Protein AF-A0AAN8FI89-F1 (afdb_monomer_lite)

Secondary structure (DSSP, 8-state):
--IIIIITEEEE-SSSS---S----SSPP-EEE--HHHHH-HHHHHHHHTS--EEEE--HHHHTTS---SSS--SEEEEESSHHHHHHHHHHHHHTS--S-EEEEETTTTEEEEE-SHHHHHHHHHHHHHHHHHHHHHHHHH-

Sequence (143 aa):
LYFFSIEFGLCYDGPGEPVVNGTTSNHPIKYKVYGAGLLSSAGELQHAVEDSPTILHFDPDRVVQQECLITTFQNAYFYTRNFEEAQQKLRMFTSNMNRPFIVRYNPYTESIEVLNNKRSLMLTVNSLRSDINLLTSSLHYIL

InterPro domains:
  IPR001273 Aromatic amino acid hydroxylase [PTHR11473] (1-141)
  IPR019774 Aromatic amino acid hydroxylase, C-terminal [PF00351] (1-139)
  IPR019774 Aromatic amino acid hydroxylase, C-terminal [PS51410] (1-143)
  IPR036329 Aromatic amino acid monoxygenase, C-terminal domain superfamily [SSF56534] (1-140)
  IPR036951 Aromatic amino acid hydroxylase superfamily [G3DSA:1.10.800.10] (1-143)

Radius of gyration: 20.75 Å; chains: 1; bounding box: 59×27×58 Å

Foldseek 3Di:
DCCQPQAFAKAAPDPDDPPDDDDDDPDQRRIDDRHNNLVVDPVLVCCSRPVPAAEEADAPVVVVVADDDDPDHGRYHHYDNDVVRVVVNVVVVCVPDPDQWDWDQDPVVRDIDTPNDPVSVVVVVVVVVVVVVVVVVVVVVVD

pLDDT: mean 88.69, std 12.49, range [41.72, 97.69]

Structure (mmCIF, N/CA/C/O backbone):
data_AF-A0AAN8FI89-F1
#
_entry.id   AF-A0AAN8FI89-F1
#
loop_
_atom_site.group_PDB
_atom_site.id
_atom_site.type_symbol
_atom_site.label_atom_id
_atom_site.label_alt_id
_atom_site.label_comp_id
_atom_site.label_asym_id
_atom_site.label_entity_id
_atom_site.label_seq_id
_atom_site.pdbx_PDB_ins_code
_atom_site.Cartn_x
_atom_site.Cartn_y
_atom_site.Cartn_z
_atom_site.occupancy
_atom_site.B_iso_or_equiv
_atom_site.auth_seq_id
_atom_site.auth_comp_id
_atom_site.auth_asym_id
_atom_site.auth_atom_id
_atom_site.pdbx_PDB_model_num
ATOM 1 N N . LEU A 1 1 ? -7.839 -5.610 0.579 1.00 93.06 1 LEU A N 1
ATOM 2 C CA . LEU A 1 1 ? -6.443 -5.141 0.787 1.00 93.06 1 LEU A CA 1
ATOM 3 C C . LEU A 1 1 ? -6.376 -3.643 0.992 1.00 93.06 1 LEU A C 1
ATOM 5 O O . LEU A 1 1 ? -6.188 -3.264 2.130 1.00 93.06 1 LEU A O 1
ATOM 9 N N . TYR A 1 2 ? -6.590 -2.820 -0.044 1.00 96.75 2 TYR A N 1
ATOM 10 C CA . TYR A 1 2 ? -6.560 -1.351 0.071 1.00 96.75 2 TYR A CA 1
ATOM 11 C C . TYR A 1 2 ? -7.407 -0.823 1.237 1.00 96.75 2 TYR A C 1
ATOM 13 O O . TYR A 1 2 ? -6.911 -0.083 2.073 1.00 96.75 2 TYR A O 1
ATOM 21 N N . PHE A 1 3 ? -8.660 -1.274 1.324 1.00 96.94 3 PHE A N 1
ATOM 22 C CA . PHE A 1 3 ? -9.610 -0.824 2.340 1.00 96.94 3 PHE A CA 1
ATOM 23 C C . PHE A 1 3 ? -9.097 -1.061 3.775 1.00 96.94 3 PHE A C 1
ATOM 25 O O . PHE A 1 3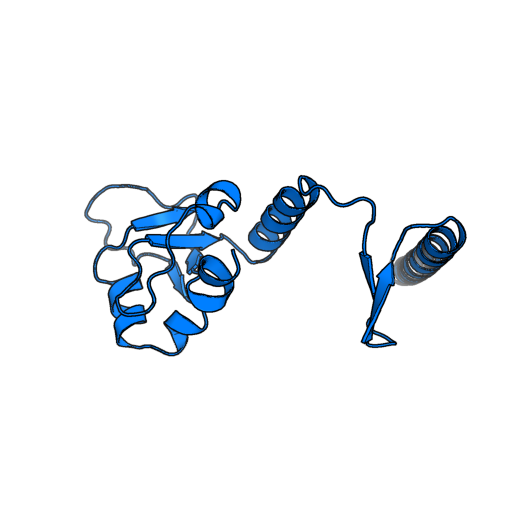 ? -8.954 -0.139 4.564 1.00 96.94 3 PHE A O 1
ATOM 32 N N . PHE A 1 4 ? -8.677 -2.281 4.097 1.00 97.00 4 PHE A N 1
ATOM 33 C CA . PHE A 1 4 ? -8.167 -2.632 5.430 1.00 97.00 4 PHE A CA 1
ATOM 34 C C . PHE A 1 4 ? -6.683 -2.303 5.668 1.00 97.00 4 PHE A C 1
ATOM 36 O O . PHE A 1 4 ? -6.112 -2.738 6.664 1.00 97.00 4 PHE A O 1
ATOM 43 N N . SER A 1 5 ? -6.046 -1.557 4.763 1.00 95.88 5 SER A N 1
ATOM 44 C CA . SER A 1 5 ? -4.725 -0.971 4.992 1.00 95.88 5 SER A CA 1
ATOM 45 C C . SER A 1 5 ? -4.778 0.547 4.850 1.00 95.88 5 SER A C 1
ATOM 47 O O . SER A 1 5 ? -4.749 1.264 5.839 1.00 95.88 5 SER A O 1
ATOM 49 N N . ILE A 1 6 ? -4.916 1.061 3.635 1.00 97.38 6 ILE A N 1
ATOM 50 C CA . ILE A 1 6 ? -4.860 2.497 3.353 1.00 97.38 6 ILE A CA 1
ATOM 51 C C . ILE A 1 6 ? -6.042 3.263 3.961 1.00 97.38 6 ILE A C 1
ATOM 53 O O . ILE A 1 6 ? -5.841 4.391 4.396 1.00 97.38 6 ILE A O 1
ATOM 57 N N . GLU A 1 7 ? -7.240 2.676 4.045 1.00 97.19 7 GLU A N 1
ATOM 58 C CA . GLU A 1 7 ? -8.417 3.365 4.610 1.00 97.19 7 GLU A CA 1
ATOM 59 C C . GLU A 1 7 ? -8.587 3.123 6.117 1.00 97.19 7 GLU A C 1
ATOM 61 O O . GLU A 1 7 ? -8.791 4.066 6.878 1.00 97.19 7 GLU A O 1
ATOM 66 N N . PHE A 1 8 ? -8.447 1.875 6.571 1.00 96.50 8 PHE A N 1
ATOM 67 C CA . PHE A 1 8 ? -8.739 1.473 7.956 1.00 96.50 8 PHE A CA 1
ATOM 68 C C . PHE A 1 8 ? -7.583 0.710 8.629 1.00 96.50 8 PHE A C 1
ATOM 70 O O . PHE A 1 8 ? -7.798 -0.137 9.495 1.00 96.50 8 PHE A O 1
ATOM 77 N N . GLY A 1 9 ? -6.341 0.963 8.214 1.00 95.94 9 GLY A N 1
ATOM 78 C CA . GLY A 1 9 ? -5.160 0.276 8.736 1.00 95.94 9 GLY A CA 1
ATOM 79 C C . GLY A 1 9 ? -4.603 0.857 10.036 1.00 95.94 9 GLY A C 1
ATOM 80 O O . GLY A 1 9 ? -4.629 2.070 10.286 1.00 95.94 9 GLY A O 1
ATOM 81 N N . LEU A 1 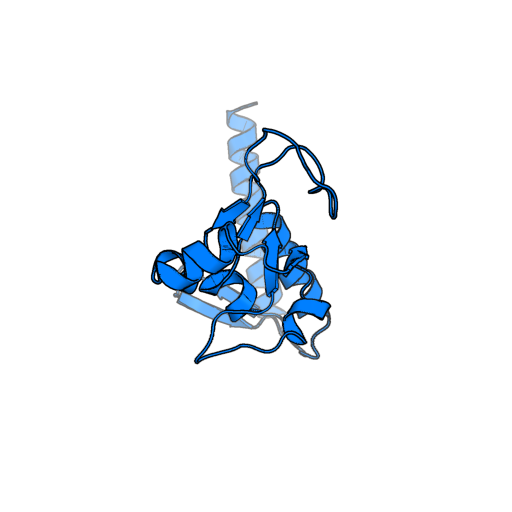10 ? -4.035 -0.046 10.838 1.00 95.00 10 LEU A N 1
ATOM 82 C CA . LEU A 1 10 ? -3.399 0.237 12.121 1.00 95.00 10 LEU A CA 1
ATOM 83 C C . LEU A 1 10 ? -1.909 -0.134 12.106 1.00 95.00 10 LEU A C 1
ATOM 85 O O . LEU A 1 10 ? -1.452 -1.032 11.402 1.00 95.00 10 LEU A O 1
ATOM 89 N N . CYS A 1 11 ? -1.137 0.538 12.941 1.00 93.38 11 CYS A N 1
ATOM 90 C CA . CYS A 1 11 ? 0.264 0.277 13.229 1.00 93.38 11 CYS A CA 1
ATOM 91 C C . CYS A 1 11 ? 0.390 -0.160 14.691 1.00 93.38 11 CYS A C 1
ATOM 93 O O . CYS A 1 11 ? -0.277 0.406 15.554 1.00 93.38 11 CYS A O 1
ATOM 95 N N . TYR A 1 12 ? 1.235 -1.146 14.983 1.00 91.12 12 TYR A N 1
ATOM 96 C CA . TYR A 1 12 ? 1.569 -1.514 16.358 1.00 91.12 12 TYR A CA 1
ATOM 97 C C . TYR A 1 12 ? 2.971 -1.026 16.728 1.00 91.12 12 TYR A C 1
ATOM 99 O O . TYR A 1 12 ? 3.950 -1.420 16.103 1.00 91.12 12 TYR A O 1
ATOM 107 N N . ASP A 1 13 ? 3.056 -0.200 17.772 1.00 86.25 13 ASP A N 1
ATOM 108 C CA . ASP A 1 13 ? 4.286 0.454 18.249 1.00 86.25 13 ASP A CA 1
ATOM 109 C C . ASP A 1 13 ? 4.767 -0.113 19.604 1.00 86.25 13 ASP A C 1
ATOM 111 O O . ASP A 1 13 ? 5.456 0.541 20.393 1.00 86.25 13 ASP A O 1
ATOM 115 N N . GLY A 1 14 ? 4.320 -1.323 19.954 1.00 82.12 14 GLY A N 1
ATOM 116 C CA . GLY A 1 14 ? 4.688 -1.987 21.202 1.00 82.12 14 GLY A CA 1
ATOM 117 C C . GLY A 1 14 ? 5.870 -2.950 21.082 1.00 82.12 14 GLY A C 1
ATOM 118 O O . GLY A 1 14 ? 6.210 -3.401 19.990 1.00 82.12 14 GLY A O 1
ATOM 119 N N . PRO A 1 15 ? 6.527 -3.271 22.213 1.00 74.06 15 PRO A N 1
ATOM 120 C CA . PRO A 1 15 ? 7.559 -4.296 22.239 1.00 74.06 15 PRO A CA 1
ATOM 121 C C . PRO A 1 15 ? 6.921 -5.691 22.137 1.00 74.06 15 PRO A C 1
ATOM 123 O O . PRO A 1 15 ? 6.111 -6.061 22.982 1.00 74.06 15 PRO A O 1
ATOM 126 N N . GLY A 1 16 ? 7.331 -6.483 21.144 1.00 73.50 16 GLY A N 1
ATOM 127 C CA . GLY A 1 16 ? 6.870 -7.867 20.966 1.00 73.50 16 GLY A CA 1
ATOM 128 C C . GLY A 1 16 ? 5.604 -8.004 20.113 1.00 73.50 16 GLY A C 1
ATOM 129 O O . GLY A 1 16 ? 5.269 -7.107 19.348 1.00 73.50 16 GLY A O 1
ATOM 130 N N . GLU A 1 17 ? 4.935 -9.157 20.192 1.00 68.56 17 GLU A N 1
ATOM 131 C CA . GLU A 1 17 ? 3.591 -9.328 19.620 1.00 68.56 17 GLU A CA 1
ATOM 132 C C . GLU A 1 17 ? 2.542 -8.793 20.602 1.00 68.56 17 GLU A C 1
ATOM 134 O O . GLU A 1 17 ? 2.709 -8.969 21.816 1.00 68.56 17 GLU A O 1
ATOM 139 N N . PRO A 1 18 ? 1.448 -8.178 20.124 1.00 67.75 18 PRO A N 1
ATOM 140 C CA . PRO A 1 18 ? 0.359 -7.789 20.998 1.00 67.75 18 PRO A CA 1
ATOM 141 C C . PRO A 1 18 ? -0.199 -9.028 21.696 1.00 67.75 18 PRO A C 1
ATOM 143 O O . PRO A 1 18 ? -0.480 -10.047 21.060 1.00 67.75 18 PRO A O 1
ATOM 146 N N . VAL A 1 19 ? -0.377 -8.944 23.013 1.00 59.50 19 VAL A N 1
ATOM 147 C CA . VAL A 1 19 ? -1.039 -10.006 23.769 1.00 59.50 19 VAL A CA 1
ATOM 148 C C . VAL A 1 19 ? -2.508 -10.023 23.358 1.00 59.50 19 VAL A C 1
ATOM 150 O O . VAL A 1 19 ? -3.292 -9.151 23.731 1.00 59.50 19 VAL A O 1
ATOM 153 N N . VAL A 1 20 ? -2.866 -11.017 22.550 1.00 55.38 20 VAL A N 1
ATOM 154 C CA . VAL A 1 20 ? -4.251 -11.334 22.223 1.00 55.38 20 VAL A CA 1
ATOM 155 C C . VAL A 1 20 ? -4.842 -12.006 23.460 1.00 55.38 20 VAL A C 1
ATOM 157 O O . VAL A 1 20 ? -4.516 -13.153 23.758 1.00 55.38 20 VAL A O 1
ATOM 160 N N . ASN A 1 21 ? -5.707 -11.264 24.153 1.00 43.53 21 ASN A N 1
ATOM 161 C CA . ASN A 1 21 ? -6.509 -11.632 25.328 1.00 43.53 21 ASN A CA 1
ATOM 162 C C . ASN A 1 21 ? -5.885 -11.308 26.696 1.00 43.53 21 ASN A C 1
ATOM 164 O O . ASN A 1 21 ? -4.870 -11.875 27.088 1.00 43.53 21 ASN A O 1
ATOM 168 N N . GLY A 1 22 ? -6.606 -10.496 27.477 1.00 41.72 22 GLY A N 1
ATOM 169 C CA . GLY A 1 22 ? -6.493 -10.477 28.937 1.00 41.72 22 GLY A CA 1
ATOM 170 C C . GLY A 1 22 ? -6.243 -9.104 29.549 1.00 41.72 22 GLY A C 1
ATOM 171 O O . GLY A 1 22 ? -5.104 -8.686 29.696 1.00 41.72 22 GLY A O 1
ATOM 172 N N . THR A 1 23 ? -7.339 -8.445 29.935 1.00 47.00 23 THR A N 1
ATOM 173 C CA . THR A 1 23 ? -7.531 -7.729 31.212 1.00 47.00 23 THR A CA 1
ATOM 174 C C . THR A 1 23 ? -6.303 -7.134 31.915 1.00 47.00 23 THR A C 1
ATOM 176 O O . THR A 1 23 ? -5.426 -7.848 32.397 1.00 47.00 23 THR A O 1
ATOM 179 N N . THR A 1 24 ? -6.382 -5.824 32.176 1.00 43.66 24 THR A N 1
ATOM 180 C CA . THR A 1 24 ? -5.623 -5.110 33.221 1.00 43.66 24 THR A CA 1
ATOM 181 C C . THR A 1 24 ? -4.102 -5.160 33.084 1.00 43.66 24 THR A C 1
ATOM 183 O O . THR A 1 24 ? -3.391 -5.703 33.924 1.00 43.66 24 THR A O 1
ATOM 186 N N . SER A 1 25 ? -3.580 -4.445 32.094 1.00 42.78 25 SER A N 1
ATOM 187 C CA . SER A 1 25 ? -2.304 -3.756 32.271 1.00 42.78 25 SER A CA 1
ATOM 188 C C . SER A 1 25 ? -2.561 -2.260 32.160 1.00 42.78 25 SER A C 1
ATOM 190 O O . SER A 1 25 ? -3.110 -1.819 31.157 1.00 42.78 25 SER A O 1
ATOM 192 N N . ASN A 1 26 ? -2.131 -1.477 33.151 1.00 47.62 26 ASN A N 1
ATOM 193 C CA . ASN A 1 26 ? -2.104 -0.002 33.147 1.00 47.62 26 ASN A CA 1
ATOM 194 C C . ASN A 1 26 ? -1.194 0.593 32.042 1.00 47.62 26 ASN A C 1
ATOM 196 O O . ASN A 1 26 ? -0.735 1.730 32.144 1.00 47.62 26 ASN A O 1
ATOM 200 N N . HIS A 1 27 ? -0.887 -0.177 30.997 1.00 50.34 27 HIS A N 1
ATOM 201 C CA . HIS A 1 27 ? -0.136 0.272 29.845 1.00 50.34 27 HIS A CA 1
ATOM 202 C C . HIS A 1 27 ? -1.088 0.583 28.692 1.00 50.34 27 HIS A C 1
ATOM 204 O O . HIS A 1 27 ? -1.895 -0.273 28.328 1.00 50.34 27 HIS A O 1
ATOM 210 N N . PRO A 1 28 ? -0.992 1.791 28.108 1.00 58.94 28 PRO A N 1
ATOM 211 C CA . PRO A 1 28 ? -1.818 2.159 26.974 1.00 58.94 28 PRO A CA 1
ATOM 212 C C . PRO A 1 28 ? -1.536 1.196 25.823 1.00 58.94 28 PRO A C 1
ATOM 214 O O . PRO A 1 28 ? -0.380 0.931 25.483 1.00 58.94 28 PRO A O 1
ATOM 217 N N . ILE A 1 29 ? -2.610 0.666 25.247 1.00 67.75 29 ILE A N 1
ATOM 218 C CA . ILE A 1 29 ? -2.585 -0.122 24.022 1.00 67.75 29 ILE A CA 1
ATOM 219 C C . ILE A 1 29 ? -1.837 0.691 22.956 1.00 67.75 29 ILE A C 1
ATOM 221 O O . ILE A 1 29 ? -2.206 1.821 22.649 1.00 67.75 29 ILE A O 1
ATOM 225 N N . LYS A 1 30 ? -0.751 0.136 22.410 1.00 81.12 30 LYS A N 1
ATOM 226 C CA . LYS A 1 30 ? 0.154 0.845 21.489 1.00 81.12 30 LYS A CA 1
ATOM 227 C C . LYS A 1 30 ? -0.242 0.673 20.021 1.00 81.12 30 LYS A C 1
ATOM 229 O O . LYS A 1 30 ? 0.624 0.442 19.178 1.00 81.12 30 LYS A O 1
ATOM 234 N N . TYR A 1 31 ? -1.536 0.764 19.714 1.00 87.94 31 TYR A N 1
ATOM 235 C CA . TYR A 1 31 ? -1.980 0.873 18.326 1.00 87.94 31 TYR A CA 1
ATOM 236 C C . TYR A 1 31 ? -2.026 2.341 17.916 1.00 87.94 31 TYR A C 1
ATOM 238 O O . TYR A 1 31 ? -2.571 3.189 18.618 1.00 87.94 31 TYR A O 1
ATOM 246 N N . LYS A 1 32 ? -1.432 2.638 16.767 1.00 90.88 32 LYS A N 1
ATOM 247 C CA . LYS A 1 32 ? -1.492 3.934 16.100 1.00 90.88 32 LYS A CA 1
ATOM 248 C C . LYS A 1 32 ? -2.272 3.778 14.809 1.00 90.88 32 LYS A C 1
ATOM 250 O O . LYS A 1 32 ? -2.170 2.760 14.134 1.00 90.88 32 LYS A O 1
ATOM 255 N N . VAL A 1 33 ? -3.025 4.799 14.445 1.00 93.44 33 VAL A N 1
ATOM 256 C CA . VAL A 1 33 ? -3.820 4.801 13.219 1.00 93.44 33 VAL A CA 1
ATOM 257 C C . VAL A 1 33 ? -3.026 5.445 12.088 1.00 93.44 33 VAL A C 1
ATOM 259 O O . VAL A 1 33 ? -2.390 6.476 12.296 1.00 93.44 33 VAL A O 1
ATOM 262 N N . TYR A 1 34 ? -3.084 4.857 10.893 1.00 95.44 34 TYR A N 1
ATOM 263 C CA . TYR A 1 34 ? -2.613 5.509 9.664 1.00 95.44 34 TYR A CA 1
ATOM 264 C C . TYR A 1 34 ? -3.661 5.526 8.543 1.00 95.44 34 TYR A C 1
ATOM 266 O O . TYR A 1 34 ? -3.468 6.230 7.554 1.00 95.44 34 TYR A O 1
ATOM 274 N N . GLY A 1 35 ? -4.743 4.753 8.677 1.00 97.00 35 GLY A N 1
ATOM 275 C CA . GLY A 1 35 ? -5.797 4.674 7.673 1.00 97.00 35 GLY A CA 1
ATOM 276 C C . GLY A 1 35 ? -6.514 6.010 7.454 1.00 97.00 35 GLY A C 1
ATOM 277 O O . GLY A 1 35 ? -6.892 6.676 8.416 1.00 97.00 35 GLY A O 1
ATOM 278 N N . ALA A 1 36 ? -6.717 6.400 6.196 1.00 97.69 36 ALA A N 1
ATOM 279 C CA . ALA A 1 36 ? -7.350 7.665 5.825 1.00 97.69 36 ALA A CA 1
ATOM 280 C C . ALA A 1 36 ? -8.797 7.784 6.337 1.00 97.69 36 ALA A C 1
ATOM 282 O O . ALA A 1 36 ? -9.157 8.814 6.911 1.00 97.69 36 ALA A O 1
ATOM 283 N N . GLY A 1 37 ? -9.606 6.732 6.201 1.00 95.56 37 GLY A N 1
ATOM 284 C CA . GLY A 1 37 ? -10.955 6.637 6.762 1.00 95.56 37 GLY A CA 1
ATOM 285 C C . GLY A 1 37 ? -10.985 6.824 8.280 1.00 95.56 37 GLY A C 1
ATOM 286 O O . GLY A 1 37 ? -11.795 7.592 8.796 1.00 95.56 37 GLY A O 1
ATOM 287 N N . LEU A 1 38 ? -10.044 6.211 9.000 1.00 94.94 38 LEU A N 1
ATOM 288 C CA . LEU A 1 38 ? -9.932 6.387 10.451 1.00 94.94 38 LEU A CA 1
ATOM 289 C C . LEU A 1 38 ? -9.464 7.798 10.840 1.00 94.94 38 LEU A C 1
ATOM 291 O O . LEU A 1 38 ? -10.001 8.393 11.765 1.00 94.94 38 LEU A O 1
ATOM 295 N N . LEU A 1 39 ? -8.491 8.369 10.127 1.00 96.25 39 LEU A N 1
ATOM 296 C CA . LEU A 1 39 ? -7.982 9.717 10.411 1.00 96.25 39 LEU A CA 1
ATOM 297 C C . LEU A 1 39 ? -8.989 10.828 10.070 1.00 96.25 39 LEU A C 1
ATOM 299 O O . LEU A 1 39 ? -8.875 11.936 10.591 1.00 96.25 39 LEU A O 1
ATOM 303 N N . SER A 1 40 ? -9.957 10.546 9.197 1.00 96.19 40 SER A N 1
ATOM 304 C CA . SER A 1 40 ? -10.967 11.509 8.744 1.00 96.19 40 SER A CA 1
ATOM 305 C C . SER A 1 40 ? -12.320 11.382 9.453 1.00 96.19 40 SER A C 1
ATOM 307 O O . SER A 1 40 ? -13.141 12.294 9.349 1.00 96.19 40 SER A O 1
ATOM 309 N N . SER A 1 41 ? -12.554 10.305 10.211 1.00 94.69 41 SER A N 1
ATOM 310 C CA . SER A 1 41 ? -13.805 10.055 10.933 1.00 94.69 41 SER A CA 1
ATOM 311 C C . SER A 1 41 ? -13.551 9.908 12.429 1.00 94.69 41 SER A C 1
ATOM 313 O O . SER A 1 41 ? -13.090 8.871 12.896 1.00 94.69 41 SER A O 1
ATOM 315 N N . ALA A 1 42 ? -13.907 10.935 13.207 1.00 93.12 42 ALA A N 1
ATOM 316 C CA . ALA A 1 42 ? -13.751 10.906 14.663 1.00 93.12 42 ALA A CA 1
ATOM 317 C C . ALA A 1 42 ? -14.531 9.751 15.321 1.00 93.12 42 ALA A C 1
ATOM 319 O O . ALA A 1 42 ? -14.028 9.134 16.255 1.00 93.12 42 ALA A O 1
ATOM 320 N N . GLY A 1 43 ? -15.730 9.435 14.815 1.00 93.31 43 GLY A N 1
ATOM 321 C CA . GLY A 1 43 ? -16.545 8.335 15.339 1.00 93.31 43 GLY A CA 1
ATOM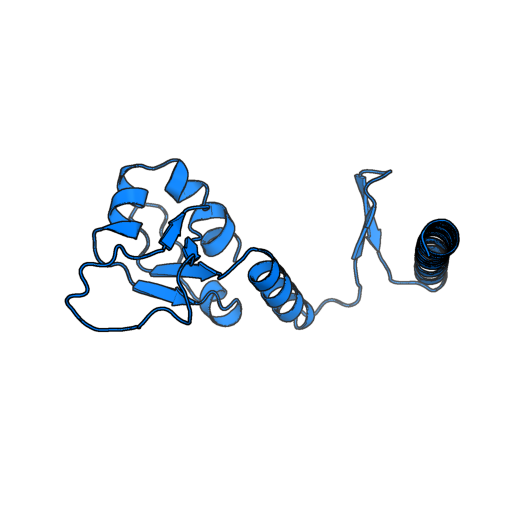 322 C C . GLY A 1 43 ? -15.933 6.963 15.057 1.00 93.31 43 GLY A C 1
ATOM 323 O O . GLY A 1 43 ? -15.839 6.139 15.959 1.00 93.31 43 GLY A O 1
ATOM 324 N N . GLU A 1 44 ? -15.449 6.741 13.831 1.00 93.81 44 GLU A N 1
ATOM 325 C CA . GLU A 1 44 ? -14.772 5.485 13.487 1.00 93.81 44 GLU A CA 1
ATOM 326 C C . GLU A 1 44 ? -13.445 5.345 14.244 1.00 93.81 44 GLU A C 1
ATOM 328 O O . GLU A 1 44 ? -13.114 4.263 14.714 1.00 93.81 44 GLU A O 1
ATOM 333 N N . LEU A 1 45 ? -12.690 6.439 14.396 1.00 91.94 45 LEU A N 1
ATOM 334 C CA . LEU A 1 45 ? -11.455 6.458 15.175 1.00 91.94 45 LEU A CA 1
ATOM 335 C C . LEU A 1 45 ? -11.703 6.035 16.624 1.00 91.94 45 LEU A C 1
ATOM 337 O O . LEU A 1 45 ? -10.957 5.216 17.156 1.00 91.94 45 LEU A O 1
ATOM 341 N N . GLN A 1 46 ? -12.746 6.587 17.246 1.00 90.94 46 GLN A N 1
ATOM 342 C CA . GLN A 1 46 ? -13.122 6.245 18.610 1.00 90.94 46 GLN A CA 1
ATOM 343 C C . GLN A 1 46 ? -13.506 4.764 18.712 1.00 90.94 46 GLN A C 1
ATOM 345 O O . GLN A 1 46 ? -12.955 4.044 19.541 1.00 90.94 46 GLN A O 1
ATOM 350 N N . HIS A 1 47 ? -14.358 4.280 17.805 1.00 90.25 47 HIS A N 1
ATOM 351 C CA . HIS A 1 47 ? -14.746 2.868 17.746 1.00 90.25 47 HIS A CA 1
ATOM 352 C C . HIS A 1 47 ? -13.537 1.936 17.555 1.00 90.25 47 HIS A C 1
ATOM 354 O O . HIS A 1 47 ? -13.417 0.912 18.224 1.00 90.25 47 HIS A O 1
ATOM 360 N N . ALA A 1 48 ? -12.587 2.312 16.694 1.00 88.75 48 ALA A N 1
ATOM 361 C CA . ALA A 1 48 ? -11.400 1.515 16.394 1.00 88.75 48 ALA A CA 1
ATOM 362 C C . ALA A 1 48 ? -10.399 1.398 17.563 1.00 88.75 48 ALA A C 1
ATOM 364 O O . ALA A 1 48 ? -9.555 0.497 17.559 1.00 88.75 48 ALA A O 1
ATOM 365 N N . VAL A 1 49 ? -10.456 2.303 18.546 1.00 84.12 49 VAL A N 1
ATOM 366 C CA . VAL A 1 49 ? -9.479 2.385 19.647 1.00 84.12 49 VAL A CA 1
ATOM 367 C C . VAL A 1 49 ? -10.101 2.073 21.012 1.00 84.12 49 VAL A C 1
ATOM 369 O O . VAL A 1 49 ? -9.421 1.496 21.862 1.00 84.12 49 VAL A O 1
ATOM 372 N N . GLU A 1 50 ? -11.369 2.422 21.233 1.00 82.00 50 GLU A N 1
ATOM 373 C CA . GLU A 1 50 ? -12.022 2.372 22.549 1.00 82.00 50 GLU A CA 1
ATOM 374 C C . GLU A 1 50 ? -13.030 1.219 22.680 1.00 82.00 50 GLU A C 1
ATOM 376 O O . GLU A 1 50 ? -13.014 0.512 23.689 1.00 82.00 50 GLU A O 1
ATOM 381 N N . ASP A 1 51 ? -13.845 0.950 21.653 1.00 76.69 51 ASP A N 1
ATOM 382 C CA . ASP A 1 51 ? -14.967 -0.010 21.716 1.00 76.69 51 ASP A CA 1
ATOM 383 C C . ASP A 1 51 ? -14.544 -1.490 21.577 1.00 76.69 51 ASP A C 1
ATOM 385 O O . ASP A 1 51 ? -15.329 -2.360 21.203 1.00 76.69 51 ASP A O 1
ATOM 389 N N . SER A 1 52 ? -13.292 -1.807 21.930 1.00 66.88 52 SER A N 1
ATOM 390 C CA . SER A 1 52 ? -12.718 -3.165 21.909 1.00 66.88 52 SER A CA 1
ATOM 391 C C . SER A 1 52 ? -12.956 -3.928 20.591 1.00 66.88 52 SER A C 1
ATOM 393 O O . SER A 1 52 ? -13.448 -5.062 20.609 1.00 66.88 52 SER A O 1
ATOM 395 N N . PRO A 1 53 ? -12.609 -3.345 19.430 1.00 76.69 53 PRO A N 1
ATOM 396 C CA . PRO A 1 53 ? -12.843 -3.993 18.151 1.00 76.69 53 PRO A CA 1
ATOM 397 C C . PRO A 1 53 ? -11.920 -5.200 17.960 1.00 76.69 53 PRO A C 1
ATOM 399 O O . PRO A 1 53 ? -10.868 -5.339 18.592 1.00 76.69 53 PRO A O 1
ATOM 402 N N . THR A 1 54 ? -12.285 -6.077 17.025 1.00 89.81 54 THR A N 1
ATOM 403 C CA . THR A 1 54 ? -11.434 -7.214 16.663 1.00 89.81 54 THR A CA 1
ATOM 404 C C . THR A 1 54 ? -10.223 -6.716 15.871 1.00 89.81 54 THR A C 1
ATOM 406 O O . THR A 1 54 ? -10.316 -6.453 14.674 1.00 89.81 54 THR A O 1
ATOM 409 N N . ILE A 1 55 ? -9.074 -6.580 16.533 1.00 91.00 55 ILE A N 1
ATOM 410 C CA . ILE A 1 55 ? -7.813 -6.178 15.899 1.00 91.00 55 ILE A CA 1
ATOM 411 C C . ILE A 1 55 ? -6.980 -7.420 15.591 1.00 91.00 55 ILE A C 1
ATOM 413 O O . ILE A 1 55 ? -6.701 -8.241 16.463 1.00 91.00 55 ILE A O 1
ATOM 417 N N . LEU A 1 56 ? -6.582 -7.561 14.332 1.00 92.88 56 LEU A N 1
ATOM 418 C CA . LEU A 1 56 ? -5.918 -8.746 13.803 1.00 92.88 56 LEU A CA 1
ATOM 419 C C . LEU A 1 56 ? -4.603 -8.368 13.146 1.00 92.88 56 LEU A C 1
ATOM 421 O O . LEU A 1 56 ? -4.445 -7.265 12.633 1.00 92.88 56 LEU A O 1
ATOM 425 N N . HIS A 1 57 ? -3.656 -9.297 13.106 1.00 94.31 57 HIS A N 1
ATOM 426 C CA . HIS A 1 57 ? -2.441 -9.056 12.346 1.00 94.31 57 HIS A CA 1
ATOM 427 C C . HIS A 1 57 ? -2.758 -9.003 10.848 1.00 94.31 57 HIS A C 1
ATOM 429 O O . HIS A 1 57 ? -3.554 -9.803 10.349 1.00 94.31 57 HIS A O 1
ATOM 435 N N . PHE A 1 58 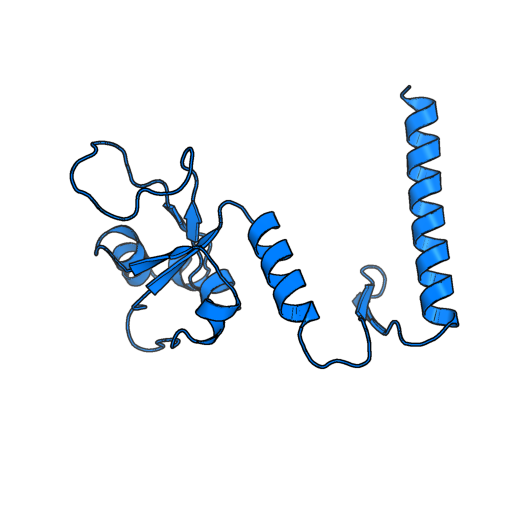? -2.148 -8.061 10.130 1.00 95.69 58 PHE A N 1
ATOM 436 C CA . PHE A 1 58 ? -2.351 -7.903 8.698 1.00 95.69 58 PHE A CA 1
ATOM 437 C C . PHE A 1 58 ? -1.861 -9.145 7.961 1.00 95.69 58 PHE A C 1
ATOM 439 O O . PHE A 1 58 ? -0.663 -9.418 7.899 1.00 95.69 58 PHE A O 1
ATOM 446 N N . ASP A 1 59 ? -2.796 -9.886 7.390 1.00 95.44 59 ASP A N 1
ATOM 447 C CA . ASP A 1 59 ? -2.551 -11.054 6.560 1.00 95.44 59 ASP A CA 1
ATOM 448 C C . ASP A 1 59 ? -3.366 -10.881 5.276 1.00 95.44 59 ASP A C 1
ATOM 450 O O . ASP A 1 59 ? -4.599 -10.874 5.350 1.00 95.44 59 ASP A O 1
ATOM 454 N N . PRO A 1 60 ? -2.720 -10.698 4.111 1.00 95.56 60 PRO A N 1
ATOM 455 C CA . PRO A 1 60 ? -3.421 -10.486 2.859 1.00 95.56 60 PRO A CA 1
ATOM 456 C C . PRO A 1 60 ? -4.494 -11.529 2.550 1.00 95.56 60 PRO A C 1
ATOM 458 O O . PRO A 1 60 ? -5.571 -11.137 2.102 1.00 95.56 60 PRO A O 1
ATOM 461 N N . ASP A 1 61 ? -4.240 -12.810 2.838 1.00 94.19 61 ASP A N 1
ATOM 462 C CA . ASP A 1 61 ? -5.166 -13.910 2.550 1.00 94.19 61 ASP A CA 1
ATOM 463 C C . ASP A 1 61 ? -6.435 -13.830 3.405 1.00 94.19 61 ASP A C 1
ATOM 465 O O . ASP A 1 61 ? -7.530 -14.152 2.944 1.00 94.19 61 ASP A O 1
ATOM 469 N N . ARG A 1 62 ? -6.315 -13.322 4.635 1.00 94.56 62 ARG A N 1
ATOM 470 C CA . ARG A 1 62 ? -7.455 -13.060 5.520 1.00 94.56 62 ARG A CA 1
ATOM 471 C C . ARG A 1 62 ? -8.156 -11.749 5.179 1.00 94.56 62 ARG A C 1
ATOM 473 O O . ARG A 1 62 ? -9.381 -11.686 5.155 1.00 94.56 62 ARG A O 1
ATOM 480 N N . VAL A 1 63 ? -7.385 -10.704 4.895 1.00 95.75 63 VAL A N 1
ATOM 481 C CA . VAL A 1 63 ? -7.889 -9.358 4.602 1.00 95.75 63 VAL A CA 1
ATOM 482 C C . VAL A 1 63 ? -8.767 -9.342 3.353 1.00 95.75 63 VAL A C 1
ATOM 484 O O . VAL A 1 63 ? -9.734 -8.587 3.303 1.00 95.75 63 VAL A O 1
ATOM 487 N N . VAL A 1 64 ? -8.452 -10.135 2.324 1.00 95.00 64 VAL A N 1
ATOM 488 C CA . VAL A 1 64 ? -9.297 -10.207 1.116 1.00 95.00 64 VAL A CA 1
ATOM 489 C C . VAL A 1 64 ? -10.647 -10.880 1.350 1.00 95.00 64 VAL A C 1
ATOM 491 O O . VAL A 1 64 ? -11.552 -10.664 0.552 1.00 95.00 64 VAL A O 1
ATOM 494 N N . GLN A 1 65 ? -10.789 -11.659 2.424 1.00 95.31 65 GLN A N 1
ATOM 495 C CA . GLN A 1 65 ? -12.050 -12.300 2.808 1.00 95.31 65 GLN A CA 1
ATOM 496 C C . GLN A 1 65 ? -12.886 -11.434 3.758 1.00 95.31 65 GLN A C 1
ATOM 498 O O . GLN A 1 65 ? -14.050 -11.742 4.001 1.00 95.31 65 GLN A O 1
ATOM 503 N N . GLN A 1 66 ? -12.303 -10.374 4.325 1.00 95.81 66 GLN A N 1
ATOM 504 C CA . GLN A 1 66 ? -13.006 -9.491 5.245 1.00 95.81 66 GLN A CA 1
ATOM 505 C C . GLN A 1 66 ? -14.001 -8.605 4.485 1.00 95.81 66 GLN A C 1
ATOM 507 O O . GLN A 1 66 ? -13.635 -7.917 3.532 1.00 95.81 66 GLN A O 1
ATOM 512 N N . GLU A 1 67 ? -15.253 -8.587 4.945 1.00 95.25 67 GLU A N 1
ATOM 513 C CA . GLU A 1 67 ? -16.300 -7.717 4.408 1.00 95.25 67 GLU A CA 1
ATOM 514 C C . GLU A 1 67 ? -16.004 -6.242 4.704 1.00 95.25 67 GLU A C 1
ATOM 516 O O . GLU A 1 67 ? -15.745 -5.883 5.853 1.00 95.25 67 GLU A O 1
ATOM 521 N N . CYS A 1 68 ? -16.078 -5.398 3.670 1.00 95.75 68 CYS A N 1
ATOM 522 C CA . CYS A 1 68 ? -15.955 -3.945 3.773 1.00 95.75 68 CYS A CA 1
ATOM 523 C C . CYS A 1 68 ? -17.322 -3.325 4.087 1.00 95.75 68 CYS A C 1
ATOM 525 O O . CYS A 1 68 ? -18.204 -3.311 3.224 1.00 95.75 68 CYS A O 1
ATOM 527 N N . LEU A 1 69 ? -17.495 -2.772 5.286 1.00 94.25 69 LEU A N 1
ATOM 528 C CA . LEU A 1 69 ? -18.742 -2.112 5.672 1.00 94.25 69 LEU A CA 1
ATOM 529 C C . LEU A 1 69 ? -18.705 -0.638 5.258 1.00 94.25 69 LEU A C 1
ATOM 531 O O . LEU A 1 69 ? -17.731 0.056 5.525 1.00 94.25 69 LEU A O 1
ATOM 535 N N . ILE A 1 70 ? -19.744 -0.153 4.576 1.00 91.19 70 ILE A N 1
ATOM 536 C CA . ILE A 1 70 ? -19.769 1.224 4.037 1.00 91.19 70 ILE A CA 1
ATOM 537 C C . ILE A 1 70 ? -20.596 2.172 4.912 1.00 91.19 70 ILE A C 1
ATOM 539 O O . ILE A 1 70 ? -20.284 3.353 5.018 1.00 91.19 70 ILE A O 1
ATOM 543 N N . THR A 1 71 ? -21.669 1.671 5.523 1.00 90.88 71 THR A N 1
ATOM 544 C CA . THR A 1 71 ? -22.652 2.486 6.259 1.00 90.88 71 THR A CA 1
ATOM 545 C C . THR A 1 71 ? -22.521 2.387 7.774 1.00 90.88 71 THR A C 1
ATOM 547 O O . THR A 1 71 ? -23.189 3.121 8.495 1.00 90.88 71 THR A O 1
ATOM 550 N N . THR A 1 72 ? -21.712 1.450 8.259 1.00 92.88 72 THR A N 1
ATOM 551 C CA . THR A 1 72 ? -21.496 1.169 9.680 1.00 92.88 72 THR A CA 1
ATOM 552 C C . THR A 1 72 ? -20.004 1.039 9.948 1.00 92.88 72 THR A C 1
ATOM 554 O O . THR A 1 72 ? -19.225 0.840 9.015 1.00 92.88 72 THR A O 1
ATOM 557 N N . PHE A 1 73 ? -19.626 1.101 11.223 1.00 93.81 73 PHE A N 1
ATOM 558 C CA . PHE A 1 73 ? -18.245 0.891 11.644 1.00 93.81 73 PHE A CA 1
ATOM 559 C C . PHE A 1 73 ? -17.737 -0.499 11.263 1.00 93.81 73 PHE A C 1
ATOM 561 O O . PHE A 1 73 ? -18.523 -1.446 11.153 1.00 93.81 73 PHE A O 1
ATOM 568 N N . GLN A 1 74 ? -16.424 -0.628 11.061 1.00 94.31 74 GLN A N 1
ATOM 569 C CA . GLN A 1 74 ? -15.828 -1.917 10.722 1.00 94.31 74 GLN A CA 1
ATOM 570 C C . GLN A 1 74 ? -15.902 -2.901 11.896 1.00 94.31 74 GLN A C 1
ATOM 572 O O . GLN A 1 74 ? -15.677 -2.560 13.058 1.00 94.31 74 GLN A O 1
ATOM 577 N N . ASN A 1 75 ? -16.148 -4.172 11.571 1.00 92.12 75 ASN A N 1
ATOM 578 C CA . ASN A 1 75 ? -16.155 -5.258 12.557 1.00 92.12 75 ASN A CA 1
ATOM 579 C C . ASN A 1 75 ? -14.741 -5.690 12.974 1.00 92.12 75 ASN A C 1
ATOM 581 O O . ASN A 1 75 ? -14.552 -6.265 14.048 1.00 92.12 75 ASN A O 1
ATOM 585 N N . ALA A 1 76 ? -13.753 -5.458 12.107 1.00 93.69 76 ALA A N 1
ATOM 586 C CA . ALA A 1 76 ? -12.368 -5.821 12.347 1.00 93.69 76 ALA A CA 1
ATOM 587 C C . ALA A 1 76 ? -11.404 -4.821 11.705 1.00 93.69 76 ALA A C 1
ATOM 589 O O . ALA A 1 76 ? -11.674 -4.273 10.635 1.00 93.69 76 ALA A O 1
ATOM 590 N N . TYR A 1 77 ? -10.249 -4.659 12.341 1.00 94.94 77 TYR A N 1
ATOM 591 C CA . TYR A 1 77 ? -9.139 -3.844 11.857 1.00 94.94 77 TYR A CA 1
ATOM 592 C C . TYR A 1 77 ? -7.870 -4.681 11.788 1.00 94.94 77 TYR A C 1
ATOM 594 O O . TYR A 1 77 ? -7.732 -5.692 12.483 1.00 94.94 77 TYR A O 1
ATOM 602 N N . PHE A 1 78 ? -6.922 -4.250 10.960 1.00 95.62 78 PHE A N 1
ATOM 603 C CA . PHE A 1 78 ? -5.683 -4.984 10.744 1.00 95.62 78 PHE A CA 1
ATOM 604 C C . PHE A 1 78 ? -4.477 -4.121 11.081 1.00 95.62 78 PHE A C 1
ATOM 606 O O . PHE A 1 78 ? -4.343 -3.007 10.571 1.00 95.62 78 PHE A O 1
ATOM 613 N N . TYR A 1 79 ? -3.594 -4.648 11.930 1.00 94.62 79 TYR A N 1
ATOM 614 C CA . TYR A 1 79 ? -2.357 -3.976 12.300 1.00 94.62 79 TYR A CA 1
ATOM 615 C C . TYR A 1 79 ? -1.145 -4.536 11.555 1.00 94.62 79 TYR A C 1
ATOM 617 O O . TYR A 1 79 ? -1.062 -5.728 11.261 1.00 94.62 79 TYR A O 1
ATOM 625 N N . THR A 1 80 ? -0.174 -3.669 11.300 1.00 94.25 80 THR A N 1
ATOM 626 C CA . THR A 1 80 ? 1.175 -4.011 10.821 1.00 94.25 80 THR A CA 1
ATOM 627 C C . THR A 1 80 ? 2.205 -3.479 11.808 1.00 94.25 80 THR A C 1
ATOM 629 O O . THR A 1 80 ? 1.971 -2.429 12.409 1.00 94.25 80 THR A O 1
ATOM 632 N N . ARG A 1 81 ? 3.364 -4.122 11.962 1.00 91.38 81 ARG A N 1
ATOM 633 C CA . ARG A 1 81 ? 4.439 -3.573 12.814 1.00 91.38 81 ARG A CA 1
ATOM 634 C C . ARG A 1 81 ? 5.098 -2.348 12.185 1.00 91.38 81 ARG A C 1
ATOM 636 O O . ARG A 1 81 ? 5.527 -1.434 12.875 1.00 91.38 81 ARG A O 1
ATOM 643 N N . ASN A 1 82 ? 5.200 -2.347 10.861 1.00 91.88 82 ASN A N 1
ATOM 644 C CA . ASN A 1 82 ? 5.708 -1.240 10.062 1.00 91.88 82 ASN A CA 1
ATOM 645 C C . ASN A 1 82 ? 5.235 -1.380 8.605 1.00 91.88 82 ASN A C 1
ATOM 647 O O . ASN A 1 82 ? 4.661 -2.397 8.209 1.00 91.88 82 ASN A O 1
ATOM 651 N N . PHE A 1 83 ? 5.486 -0.353 7.793 1.00 93.38 83 PHE A N 1
ATOM 652 C CA . PHE A 1 83 ? 5.082 -0.360 6.386 1.00 93.38 83 PHE A CA 1
ATOM 653 C C . PHE A 1 83 ? 5.875 -1.349 5.527 1.00 93.38 83 PHE A C 1
ATOM 655 O O . PHE A 1 83 ? 5.355 -1.818 4.517 1.00 93.38 83 PHE A O 1
ATOM 662 N N . GLU A 1 84 ? 7.100 -1.699 5.916 1.00 94.75 84 GLU A N 1
ATOM 663 C CA . GLU A 1 84 ? 7.926 -2.646 5.164 1.00 94.75 84 GLU A CA 1
ATOM 664 C C . GLU A 1 84 ? 7.363 -4.069 5.237 1.00 94.75 84 GLU A C 1
ATOM 666 O O . GLU A 1 84 ? 7.247 -4.743 4.214 1.00 94.75 84 GLU A O 1
ATOM 671 N N . GLU A 1 85 ? 6.881 -4.483 6.409 1.00 93.69 85 GLU A N 1
ATOM 672 C CA . GLU A 1 85 ? 6.140 -5.731 6.581 1.00 93.69 85 GLU A CA 1
ATOM 673 C C . GLU A 1 85 ? 4.898 -5.772 5.677 1.00 93.69 85 GLU A C 1
ATOM 675 O O . GLU A 1 85 ? 4.661 -6.759 4.974 1.00 93.69 85 GLU A O 1
ATOM 680 N N . ALA A 1 86 ? 4.117 -4.687 5.660 1.00 93.69 86 ALA A N 1
ATOM 681 C CA . ALA A 1 86 ? 2.921 -4.578 4.831 1.00 93.69 86 ALA A CA 1
ATOM 682 C C . ALA A 1 86 ? 3.260 -4.713 3.336 1.00 93.69 86 ALA A C 1
ATOM 684 O O . ALA A 1 86 ? 2.607 -5.463 2.605 1.00 93.69 86 ALA A O 1
ATOM 685 N N . GLN A 1 87 ? 4.316 -4.025 2.889 1.00 95.31 87 GLN A N 1
ATOM 686 C CA . GLN A 1 87 ? 4.815 -4.094 1.516 1.00 95.31 87 GLN A CA 1
ATOM 687 C C . GLN A 1 87 ? 5.316 -5.496 1.157 1.00 95.31 87 GLN A C 1
ATOM 689 O O . GLN A 1 87 ? 5.019 -5.988 0.065 1.00 95.31 87 GLN A O 1
ATOM 694 N N . GLN A 1 88 ? 6.047 -6.159 2.056 1.00 95.31 88 GLN A N 1
ATOM 695 C CA . GLN A 1 88 ? 6.542 -7.517 1.843 1.00 95.31 88 GLN A CA 1
ATOM 696 C C . GLN A 1 88 ? 5.386 -8.515 1.728 1.00 95.31 88 GLN A C 1
ATOM 698 O O . GLN A 1 88 ? 5.336 -9.277 0.762 1.00 95.31 88 GLN A O 1
ATOM 703 N N . LYS A 1 89 ? 4.424 -8.477 2.657 1.00 95.31 89 LYS A N 1
ATOM 704 C CA . LYS A 1 89 ? 3.229 -9.333 2.621 1.00 95.31 89 LYS A CA 1
ATOM 705 C C . LYS A 1 89 ? 2.418 -9.113 1.345 1.00 95.31 89 LYS A C 1
ATOM 707 O O . LYS A 1 89 ? 2.038 -10.079 0.689 1.00 95.31 89 LYS A O 1
ATOM 712 N N . LEU A 1 90 ? 2.227 -7.860 0.926 1.00 94.12 90 LEU A N 1
ATOM 713 C CA . LEU A 1 90 ? 1.553 -7.539 -0.334 1.00 94.12 90 LEU A CA 1
ATOM 714 C C . LEU A 1 90 ? 2.315 -8.082 -1.556 1.00 94.12 90 LEU A C 1
ATOM 716 O O . LEU A 1 90 ? 1.706 -8.614 -2.486 1.00 94.12 90 LEU A O 1
ATOM 720 N N . ARG A 1 91 ? 3.649 -7.989 -1.562 1.00 93.38 91 ARG A N 1
ATOM 721 C CA . ARG A 1 91 ? 4.489 -8.536 -2.638 1.00 93.38 91 ARG A CA 1
ATOM 722 C C . ARG A 1 91 ? 4.352 -10.056 -2.744 1.00 93.38 91 ARG A C 1
ATOM 724 O O . ARG A 1 91 ? 4.163 -10.557 -3.846 1.00 93.38 91 ARG A O 1
ATOM 731 N N . MET A 1 92 ? 4.387 -10.763 -1.615 1.00 93.50 92 MET A N 1
ATOM 732 C CA . MET A 1 92 ? 4.198 -12.220 -1.566 1.00 93.50 92 MET A CA 1
ATOM 733 C C . MET A 1 92 ? 2.785 -12.636 -1.993 1.00 93.50 92 MET A C 1
ATOM 735 O O . MET A 1 92 ? 2.610 -13.593 -2.741 1.00 93.50 92 MET A O 1
ATOM 739 N N . PHE A 1 93 ? 1.765 -11.887 -1.575 1.00 93.69 93 PHE A N 1
ATOM 740 C CA . PHE A 1 93 ? 0.388 -12.145 -1.990 1.00 93.69 93 PHE A CA 1
ATOM 741 C C . PHE A 1 93 ? 0.211 -11.973 -3.506 1.00 93.69 93 PHE A C 1
ATOM 743 O O . PHE A 1 93 ? -0.353 -12.828 -4.187 1.00 93.69 93 PHE A O 1
ATOM 750 N N . THR A 1 94 ? 0.750 -10.887 -4.067 1.00 91.44 94 THR A N 1
ATOM 751 C CA . THR A 1 94 ? 0.640 -10.610 -5.508 1.00 91.44 94 THR A CA 1
ATOM 752 C C . THR A 1 94 ? 1.481 -11.542 -6.381 1.00 91.44 94 THR A C 1
ATOM 754 O O . THR A 1 94 ? 1.116 -11.751 -7.537 1.00 91.44 94 THR A O 1
ATOM 757 N N . SER A 1 95 ? 2.553 -12.158 -5.865 1.00 89.50 95 SER A N 1
ATOM 758 C CA . SER A 1 95 ? 3.323 -13.152 -6.631 1.00 89.50 95 SER A CA 1
ATOM 759 C C . SER A 1 95 ? 2.550 -14.440 -6.914 1.00 89.50 95 SER A C 1
ATOM 761 O O . SER A 1 95 ? 2.873 -15.132 -7.874 1.00 89.50 95 SER A O 1
ATOM 763 N N . ASN A 1 96 ? 1.513 -14.737 -6.125 1.00 87.69 96 ASN A N 1
ATOM 764 C CA . ASN A 1 96 ? 0.643 -15.896 -6.335 1.00 87.69 96 ASN A CA 1
ATOM 765 C C . ASN A 1 96 ? -0.491 -15.618 -7.340 1.00 87.69 96 ASN A C 1
ATOM 767 O O . ASN A 1 96 ? -1.268 -16.515 -7.663 1.00 87.69 96 ASN A O 1
ATOM 771 N N . MET A 1 97 ? -0.615 -14.385 -7.844 1.00 89.12 97 MET A N 1
ATOM 772 C CA . MET A 1 97 ? -1.643 -14.031 -8.821 1.00 89.12 97 MET A CA 1
ATOM 773 C C . MET A 1 97 ? -1.303 -14.585 -10.206 1.00 89.12 97 MET A C 1
ATOM 775 O O . MET A 1 97 ? -0.168 -14.488 -10.672 1.00 89.12 97 MET A O 1
ATOM 779 N N . ASN A 1 98 ? -2.312 -15.102 -10.911 1.00 88.75 98 ASN A N 1
ATOM 780 C CA . ASN A 1 98 ? -2.143 -15.571 -12.282 1.00 88.75 98 ASN A CA 1
ATOM 781 C C . ASN A 1 98 ? -1.924 -14.387 -13.237 1.00 88.75 98 ASN A C 1
ATOM 783 O O . ASN A 1 98 ? -2.877 -13.763 -13.710 1.00 88.75 98 ASN A O 1
ATOM 787 N N . ARG A 1 99 ? -0.657 -14.058 -13.496 1.00 87.62 99 ARG A N 1
ATOM 788 C CA . ARG A 1 99 ? -0.267 -12.933 -14.343 1.00 87.62 99 ARG A CA 1
ATOM 789 C C . ARG A 1 99 ? 0.984 -13.277 -15.165 1.00 87.62 99 ARG A C 1
ATOM 791 O O . ARG A 1 99 ? 2.058 -13.427 -14.589 1.00 87.62 99 ARG A O 1
ATOM 798 N N . PRO A 1 100 ? 0.902 -13.333 -16.510 1.00 86.25 100 PRO A N 1
ATOM 799 C CA . PRO A 1 100 ? 1.993 -13.829 -17.358 1.00 86.25 100 PRO A CA 1
ATOM 800 C C . PRO A 1 100 ? 3.119 -12.807 -17.614 1.00 86.25 100 PRO A C 1
ATOM 802 O O . PRO A 1 100 ? 3.885 -12.946 -18.564 1.00 86.25 100 PRO A O 1
ATOM 805 N N . PHE A 1 101 ? 3.214 -11.742 -16.816 1.00 87.31 101 PHE A N 1
ATOM 806 C CA . PHE A 1 101 ? 4.218 -10.689 -16.971 1.00 87.31 101 PHE A CA 1
ATOM 807 C C . PHE A 1 101 ? 4.460 -9.959 -15.650 1.00 87.31 101 PHE A C 1
ATOM 809 O O . PHE A 1 101 ? 3.589 -9.908 -14.785 1.00 87.31 101 PHE A O 1
ATOM 816 N N . ILE A 1 102 ? 5.624 -9.323 -15.525 1.00 89.12 102 ILE A N 1
ATOM 817 C CA . ILE A 1 102 ? 5.955 -8.419 -14.417 1.00 89.12 102 ILE A CA 1
ATOM 818 C C . ILE A 1 102 ? 5.966 -6.981 -14.936 1.00 89.12 102 ILE A C 1
ATOM 820 O O . ILE A 1 102 ? 6.174 -6.739 -16.123 1.00 89.12 102 ILE A O 1
ATOM 824 N N . VAL A 1 103 ? 5.682 -6.021 -14.056 1.00 91.50 103 VAL A N 1
ATOM 825 C CA . VAL A 1 103 ? 5.745 -4.593 -14.382 1.00 91.50 103 VAL A CA 1
ATOM 826 C C . VAL A 1 103 ? 6.703 -3.895 -13.445 1.00 91.50 103 VAL A C 1
ATOM 828 O O . VAL A 1 103 ? 6.870 -4.311 -12.299 1.00 91.50 103 VAL A O 1
ATOM 831 N N . ARG A 1 104 ? 7.290 -2.818 -13.945 1.00 91.19 104 ARG A N 1
ATOM 832 C CA . ARG A 1 104 ? 8.120 -1.889 -13.198 1.00 91.19 104 ARG A CA 1
ATOM 833 C C . ARG A 1 104 ? 7.590 -0.482 -13.437 1.00 91.19 104 ARG A C 1
ATOM 835 O O . ARG A 1 104 ? 7.279 -0.128 -14.568 1.00 91.19 104 ARG A O 1
ATOM 842 N N . TYR A 1 105 ? 7.484 0.307 -12.377 1.00 93.69 105 TYR A N 1
ATOM 843 C CA . TYR A 1 105 ? 7.207 1.732 -12.508 1.00 93.69 105 TYR A CA 1
ATOM 844 C C . TYR A 1 105 ? 8.494 2.469 -12.891 1.00 93.69 105 TYR A C 1
ATOM 846 O O . TYR A 1 105 ? 9.530 2.256 -12.257 1.00 93.69 105 TYR A O 1
ATOM 854 N N . ASN A 1 106 ? 8.435 3.312 -13.921 1.00 90.94 106 ASN A N 1
ATOM 855 C CA . ASN A 1 106 ? 9.522 4.200 -14.311 1.00 90.94 106 ASN A CA 1
ATOM 856 C C . ASN A 1 106 ? 9.207 5.627 -13.819 1.00 90.94 106 ASN A C 1
ATOM 858 O O . ASN A 1 106 ? 8.346 6.284 -14.406 1.00 90.94 106 ASN A O 1
ATOM 862 N N . PRO A 1 107 ? 9.911 6.130 -12.786 1.00 92.44 107 PRO A N 1
ATOM 863 C CA . PRO A 1 107 ? 9.625 7.439 -12.203 1.00 92.44 107 PRO A CA 1
ATOM 864 C C . PRO A 1 107 ? 10.025 8.616 -13.101 1.00 92.44 107 PRO A C 1
ATOM 866 O O . PRO A 1 107 ? 9.481 9.698 -12.936 1.00 92.44 107 PRO A O 1
ATOM 869 N N . TYR A 1 108 ? 10.942 8.432 -14.057 1.00 90.25 108 TYR A N 1
ATOM 870 C CA . TYR A 1 108 ? 11.388 9.510 -14.951 1.00 90.25 108 TYR A CA 1
ATOM 871 C C . TYR A 1 108 ? 10.374 9.835 -16.045 1.00 90.25 108 TYR A C 1
ATOM 873 O O . TYR A 1 108 ? 10.363 10.940 -16.576 1.00 90.25 108 TYR A O 1
ATOM 881 N N . THR A 1 109 ? 9.565 8.847 -16.422 1.00 93.81 109 THR A N 1
ATOM 882 C CA . THR A 1 109 ? 8.552 8.973 -17.481 1.00 93.81 109 THR A CA 1
ATOM 883 C C . THR A 1 109 ? 7.134 8.816 -16.949 1.00 93.81 109 THR A C 1
ATOM 885 O O . THR A 1 109 ? 6.198 8.813 -17.741 1.00 93.81 109 THR A O 1
ATOM 888 N N . GLU A 1 110 ? 6.990 8.630 -15.633 1.00 96.75 110 GLU A N 1
ATOM 889 C CA . GLU A 1 110 ? 5.721 8.356 -14.952 1.00 96.75 110 GLU A CA 1
ATOM 890 C C . GLU A 1 110 ? 4.920 7.226 -15.628 1.00 96.75 110 GLU A C 1
ATOM 892 O O . GLU A 1 110 ? 3.697 7.268 -15.742 1.00 96.75 110 GLU A O 1
ATOM 897 N N . SER A 1 111 ? 5.624 6.197 -16.115 1.00 94.25 111 SER A N 1
ATOM 898 C CA . SER A 1 111 ? 5.047 5.150 -16.962 1.00 94.25 111 SER A CA 1
ATOM 899 C C . SER A 1 111 ? 5.259 3.742 -16.407 1.00 94.25 111 SER A C 1
ATOM 901 O O . SER A 1 111 ? 6.102 3.496 -15.539 1.00 94.25 111 SER A O 1
ATOM 903 N N . ILE A 1 112 ? 4.461 2.794 -16.905 1.00 93.56 112 ILE A N 1
ATOM 904 C CA . ILE A 1 112 ? 4.557 1.377 -16.549 1.00 93.56 112 ILE A CA 1
ATOM 905 C C . ILE A 1 112 ? 5.320 0.626 -17.637 1.00 93.56 112 ILE A C 1
ATOM 907 O O . ILE A 1 112 ? 4.863 0.495 -18.771 1.00 93.56 112 ILE A O 1
ATOM 911 N N . GLU A 1 113 ? 6.462 0.062 -17.264 1.00 91.50 113 GLU A N 1
ATOM 912 C CA . GLU A 1 113 ? 7.258 -0.803 -18.123 1.00 91.50 113 GLU A CA 1
ATOM 913 C C . GLU A 1 113 ? 6.873 -2.264 -17.903 1.00 91.50 113 GLU A C 1
ATOM 915 O O . GLU A 1 113 ? 6.937 -2.785 -16.788 1.00 91.50 113 GLU A O 1
ATOM 920 N N . VAL A 1 114 ? 6.508 -2.955 -18.981 1.00 92.88 114 VAL A N 1
ATOM 921 C CA . VAL A 1 114 ? 6.216 -4.389 -18.944 1.00 92.88 114 VAL A CA 1
ATOM 922 C C . VAL A 1 114 ? 7.497 -5.176 -19.217 1.00 92.88 114 VAL A C 1
ATOM 924 O O . VAL A 1 114 ? 8.105 -5.065 -20.281 1.00 92.88 114 VAL A O 1
ATOM 927 N N . LEU A 1 115 ? 7.901 -6.011 -18.262 1.00 89.88 115 LEU A N 1
ATOM 928 C CA . LEU A 1 115 ? 9.077 -6.872 -18.360 1.00 89.88 115 LEU A CA 1
ATOM 929 C C . LEU A 1 115 ? 8.685 -8.224 -18.971 1.00 89.88 115 LEU A C 1
ATOM 931 O O . LEU A 1 115 ? 8.594 -9.229 -18.270 1.00 89.88 115 LEU A O 1
ATOM 935 N N . ASN A 1 116 ? 8.413 -8.241 -20.277 1.00 89.25 116 ASN A N 1
ATOM 936 C CA . ASN A 1 116 ? 7.948 -9.436 -21.001 1.00 89.25 116 ASN A CA 1
ATOM 937 C C . ASN A 1 116 ? 8.859 -9.870 -22.161 1.00 89.25 116 ASN A C 1
ATOM 939 O O . ASN A 1 116 ? 8.548 -10.837 -22.851 1.00 89.25 116 ASN A O 1
ATOM 943 N N . ASN A 1 117 ? 9.964 -9.164 -22.415 1.00 89.38 117 ASN A N 1
ATOM 944 C CA . ASN A 1 117 ? 10.858 -9.475 -23.526 1.00 89.38 117 ASN A CA 1
ATOM 945 C C . ASN A 1 117 ? 12.337 -9.277 -23.159 1.00 89.38 117 ASN A C 1
ATOM 947 O O . ASN A 1 117 ? 12.693 -8.581 -22.207 1.00 89.38 117 ASN A O 1
ATOM 951 N N . LYS A 1 118 ? 13.229 -9.889 -23.949 1.00 92.94 118 LYS A N 1
ATOM 952 C CA . LYS A 1 118 ? 14.682 -9.836 -23.716 1.00 92.94 118 LYS A CA 1
ATOM 953 C C . LYS A 1 118 ? 15.214 -8.402 -23.687 1.00 92.94 118 LYS A C 1
ATOM 955 O O . LYS A 1 118 ? 16.084 -8.094 -22.879 1.00 92.94 118 LYS A O 1
ATOM 960 N N . ARG A 1 119 ? 14.701 -7.519 -24.550 1.00 91.50 119 ARG A N 1
ATOM 961 C CA . ARG A 1 119 ? 15.166 -6.129 -24.640 1.00 91.50 119 ARG A CA 1
ATOM 962 C C . ARG A 1 119 ? 14.845 -5.355 -23.360 1.00 91.50 119 ARG A C 1
ATOM 964 O O . ARG A 1 119 ? 15.753 -4.746 -22.804 1.00 91.50 119 ARG A O 1
ATOM 971 N N . SER A 1 120 ? 13.606 -5.412 -22.869 1.00 88.56 120 SER A N 1
ATOM 972 C CA . SER A 1 120 ? 13.192 -4.722 -21.637 1.00 88.56 120 SER A CA 1
ATOM 973 C C . SER A 1 120 ? 13.955 -5.226 -20.408 1.00 88.56 120 SER A C 1
ATOM 975 O O . SER A 1 120 ? 14.373 -4.430 -19.566 1.00 88.56 120 SER A O 1
ATOM 977 N N . LEU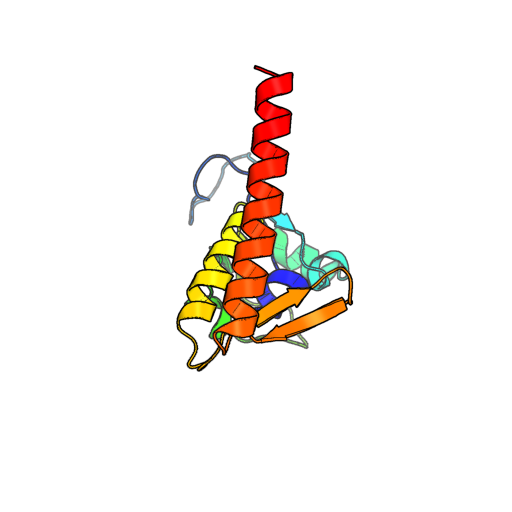 A 1 121 ? 14.203 -6.539 -20.332 1.00 91.06 121 LEU A N 1
ATOM 978 C CA . LEU A 1 121 ? 15.000 -7.138 -19.260 1.00 91.06 121 LEU A CA 1
ATOM 979 C C . LEU A 1 121 ? 16.457 -6.663 -19.299 1.00 91.06 121 LEU A C 1
ATOM 981 O O . LEU A 1 121 ? 16.974 -6.215 -18.281 1.00 91.06 121 LEU A O 1
ATOM 985 N N . MET A 1 122 ? 17.105 -6.689 -20.468 1.00 93.62 122 MET A N 1
ATOM 986 C CA . MET A 1 122 ? 18.497 -6.238 -20.602 1.00 93.62 122 MET A CA 1
ATOM 987 C C . MET A 1 122 ? 18.662 -4.746 -20.287 1.00 93.62 122 MET A C 1
ATOM 989 O O . MET A 1 122 ? 19.632 -4.371 -19.634 1.00 93.62 122 MET A O 1
ATOM 993 N N . LEU A 1 123 ? 17.713 -3.896 -20.698 1.00 90.38 123 LEU A N 1
ATOM 994 C CA . LEU A 1 123 ? 17.718 -2.472 -20.338 1.00 90.38 123 LEU A CA 1
ATOM 995 C C . LEU A 1 123 ? 17.625 -2.274 -18.818 1.00 90.38 123 LEU A C 1
ATOM 997 O O . LEU A 1 123 ? 18.383 -1.490 -18.252 1.00 90.38 123 LEU A O 1
ATOM 1001 N N . THR A 1 124 ? 16.751 -3.0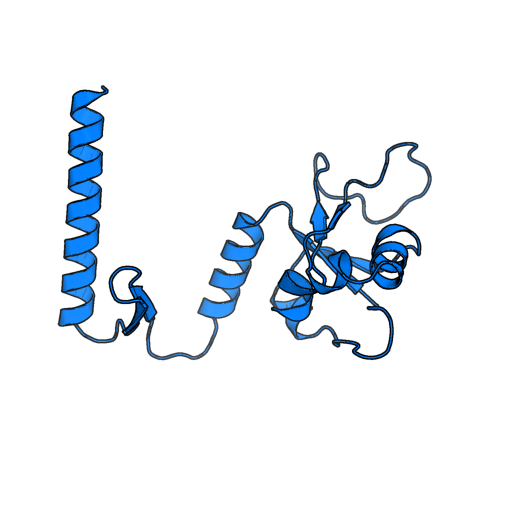34 -18.155 1.00 90.25 124 THR A N 1
ATOM 1002 C CA . THR A 1 124 ? 16.595 -3.001 -16.693 1.00 90.25 124 THR A CA 1
ATOM 1003 C C . THR A 1 124 ? 17.867 -3.460 -15.976 1.00 90.25 124 THR A C 1
ATOM 1005 O O . THR A 1 124 ? 18.330 -2.781 -15.063 1.00 90.25 124 THR A O 1
ATOM 1008 N N . VAL A 1 125 ? 18.474 -4.570 -16.411 1.00 93.81 125 VAL A N 1
ATOM 1009 C CA . VAL A 1 125 ? 19.731 -5.091 -15.842 1.00 93.81 125 VAL A CA 1
ATOM 1010 C C . VAL A 1 125 ? 20.872 -4.088 -16.000 1.00 93.81 125 VAL A C 1
ATOM 1012 O O . VAL A 1 125 ? 21.628 -3.867 -15.057 1.00 93.81 125 VAL A O 1
ATOM 1015 N N . ASN A 1 126 ? 20.984 -3.446 -17.165 1.00 93.88 126 ASN A N 1
ATOM 1016 C CA . ASN A 1 126 ? 22.008 -2.429 -17.396 1.00 93.88 126 ASN A CA 1
ATOM 1017 C C . ASN A 1 126 ? 21.813 -1.204 -16.493 1.00 93.88 126 ASN A C 1
ATOM 1019 O O . ASN A 1 126 ? 22.794 -0.704 -15.954 1.00 93.88 126 ASN A O 1
ATOM 1023 N N . SER A 1 127 ? 20.568 -0.763 -16.285 1.00 90.44 127 SER A N 1
ATOM 1024 C CA . SER A 1 127 ? 20.250 0.315 -15.338 1.00 90.44 127 SER A CA 1
ATOM 1025 C C . SER A 1 127 ? 20.701 -0.041 -13.920 1.00 90.44 127 SER A C 1
ATOM 1027 O O . SER A 1 127 ? 21.460 0.709 -13.319 1.00 90.44 127 SER A O 1
ATOM 1029 N N . LEU A 1 128 ? 20.322 -1.225 -13.425 1.00 93.31 128 LEU A N 1
ATOM 1030 C CA . LEU A 1 128 ? 20.710 -1.684 -12.087 1.00 93.31 128 LEU A CA 1
ATOM 1031 C C . LEU A 1 128 ? 22.230 -1.812 -11.935 1.00 93.31 128 LEU A C 1
ATOM 1033 O O . LEU A 1 128 ? 22.782 -1.495 -10.886 1.00 93.31 128 LEU A O 1
ATOM 1037 N N . ARG A 1 129 ? 22.930 -2.254 -12.986 1.00 96.50 129 ARG A N 1
ATOM 1038 C CA . ARG A 1 129 ? 24.395 -2.320 -12.986 1.00 96.50 129 ARG A CA 1
ATOM 1039 C C . ARG A 1 129 ? 25.024 -0.933 -12.857 1.00 96.50 129 ARG A C 1
ATOM 1041 O O . ARG A 1 129 ? 26.004 -0.794 -12.131 1.00 96.50 129 ARG A O 1
ATOM 1048 N N . SER A 1 130 ? 24.480 0.074 -13.540 1.00 95.50 130 SER A N 1
ATOM 1049 C CA . SER A 1 130 ? 24.931 1.462 -13.397 1.00 95.50 130 SER A CA 1
ATOM 1050 C C . SER A 1 130 ? 24.737 1.970 -11.967 1.00 95.50 130 SER A C 1
ATOM 1052 O O . SER A 1 130 ? 25.667 2.555 -11.415 1.00 95.50 130 SER A O 1
ATOM 1054 N N . ASP A 1 131 ? 23.596 1.669 -11.342 1.00 94.81 131 ASP A N 1
ATOM 1055 C CA . ASP A 1 131 ? 23.315 2.049 -9.950 1.00 94.81 131 ASP A CA 1
ATOM 1056 C C . ASP A 1 131 ? 24.289 1.370 -8.968 1.00 94.81 131 ASP A C 1
ATOM 1058 O O . ASP A 1 131 ? 24.852 2.018 -8.087 1.00 94.81 131 ASP A O 1
ATOM 1062 N N . ILE A 1 132 ? 24.574 0.076 -9.156 1.00 97.00 132 ILE A N 1
ATOM 1063 C CA . ILE A 1 132 ? 25.562 -0.665 -8.348 1.00 97.00 132 ILE A CA 1
ATOM 1064 C C . ILE A 1 132 ? 26.973 -0.092 -8.525 1.00 97.00 132 ILE A C 1
ATOM 1066 O O . ILE A 1 132 ? 27.721 0.022 -7.551 1.00 97.00 132 ILE A O 1
ATOM 1070 N N . ASN A 1 133 ? 27.357 0.281 -9.747 1.00 97.00 133 ASN A N 1
ATOM 1071 C CA . ASN A 1 133 ? 28.658 0.898 -10.000 1.00 97.00 133 ASN A CA 1
ATOM 1072 C C . ASN A 1 133 ? 28.773 2.251 -9.289 1.00 97.00 133 ASN A C 1
ATOM 1074 O O . ASN A 1 133 ? 29.802 2.514 -8.673 1.00 97.00 133 ASN A O 1
ATOM 1078 N N . LEU A 1 134 ? 27.717 3.072 -9.321 1.00 96.38 134 LEU A N 1
ATOM 1079 C CA . LEU A 1 134 ? 27.668 4.344 -8.600 1.00 96.38 134 LEU A CA 1
ATOM 1080 C C . LEU A 1 134 ? 27.885 4.134 -7.096 1.00 96.38 134 LEU A C 1
ATOM 1082 O O . LEU A 1 134 ? 28.752 4.779 -6.510 1.00 96.38 134 LEU A O 1
ATOM 1086 N N . LEU A 1 135 ? 27.163 3.182 -6.494 1.00 96.56 135 LEU A N 1
ATOM 1087 C CA . LEU A 1 135 ? 27.333 2.826 -5.082 1.00 96.56 135 LEU A CA 1
ATOM 1088 C C . LEU A 1 135 ? 28.755 2.335 -4.782 1.00 96.56 135 LEU A C 1
ATOM 1090 O O . LEU A 1 135 ? 29.338 2.715 -3.771 1.00 96.56 135 LEU A O 1
ATOM 1094 N N . THR A 1 136 ? 29.333 1.530 -5.675 1.00 96.69 136 THR A N 1
ATOM 1095 C CA . THR A 1 136 ? 30.706 1.018 -5.544 1.00 96.69 136 THR A CA 1
ATOM 1096 C C . THR A 1 136 ? 31.726 2.155 -5.553 1.00 96.69 136 THR A C 1
ATOM 1098 O O . THR A 1 136 ? 32.624 2.189 -4.713 1.00 96.69 136 THR A O 1
ATOM 1101 N N . SER A 1 137 ? 31.575 3.116 -6.469 1.00 96.38 137 SER A N 1
ATOM 1102 C CA . SER A 1 137 ? 32.415 4.312 -6.511 1.00 96.38 137 SER A CA 1
ATOM 1103 C C . SER A 1 137 ? 32.278 5.131 -5.230 1.00 96.38 137 SER A C 1
ATOM 1105 O O . SER A 1 137 ? 33.291 5.513 -4.655 1.00 96.38 137 SER A O 1
ATOM 1107 N N . SER A 1 138 ? 31.054 5.354 -4.740 1.00 97.25 138 SER A N 1
ATOM 1108 C CA . SER A 1 138 ? 30.826 6.052 -3.470 1.00 97.25 138 SER A CA 1
ATOM 1109 C C . SER A 1 138 ? 31.484 5.341 -2.285 1.00 97.25 138 SER A C 1
ATOM 1111 O O . SER A 1 138 ? 32.102 6.004 -1.458 1.00 97.25 138 SER A O 1
ATOM 1113 N N . LEU A 1 139 ? 31.411 4.008 -2.219 1.00 96.62 139 LEU A N 1
ATOM 1114 C CA . LEU A 1 139 ? 32.057 3.226 -1.163 1.00 96.62 139 LEU A CA 1
ATOM 1115 C C . LEU A 1 139 ? 33.580 3.372 -1.180 1.00 96.62 139 LEU A C 1
ATOM 1117 O O . LEU A 1 139 ? 34.154 3.578 -0.121 1.00 96.62 139 LEU A O 1
ATOM 1121 N N . HIS A 1 140 ? 34.219 3.347 -2.354 1.00 94.81 140 HIS A N 1
ATOM 1122 C CA . HIS A 1 140 ? 35.669 3.560 -2.482 1.00 94.81 140 HIS A CA 1
ATOM 1123 C C . HIS A 1 140 ? 36.119 4.955 -2.004 1.00 94.81 140 HIS A C 1
ATOM 1125 O O . HIS A 1 140 ? 37.274 5.145 -1.641 1.00 94.81 140 HIS A O 1
ATOM 1131 N N . TYR A 1 141 ? 35.249 5.968 -2.049 1.00 94.69 141 TYR A N 1
ATOM 1132 C CA . TYR A 1 141 ? 35.584 7.295 -1.516 1.00 94.69 141 TYR A CA 1
ATOM 1133 C C . TYR A 1 141 ? 35.395 7.407 0.002 1.00 94.69 141 TYR A C 1
ATOM 1135 O O . TYR A 1 141 ? 35.970 8.309 0.607 1.00 94.69 141 TYR A O 1
ATOM 1143 N N . ILE A 1 142 ? 34.565 6.551 0.603 1.00 95.56 142 ILE A N 1
ATOM 1144 C CA . ILE A 1 142 ? 34.209 6.612 2.028 1.00 95.56 142 ILE A CA 1
ATOM 1145 C C . ILE A 1 142 ? 35.079 5.672 2.872 1.00 95.56 142 ILE A C 1
ATOM 1147 O O . ILE A 1 142 ? 35.442 6.036 3.991 1.00 95.56 142 ILE A O 1
ATOM 1151 N N . LEU A 1 143 ? 35.356 4.470 2.363 1.00 85.19 143 LEU A N 1
ATOM 1152 C CA . LEU A 1 143 ? 36.144 3.418 3.014 1.00 85.19 143 LEU A CA 1
ATOM 1153 C C . LEU A 1 143 ? 37.581 3.421 2.492 1.00 85.19 143 LEU A C 1
ATOM 1155 O O . LEU A 1 143 ? 38.491 3.262 3.334 1.00 85.19 143 LEU A O 1
#

Organism: Trichostrongylus colubriformis (NCBI:txid6319)